Protein AF-A0A158CU06-F1 (afdb_monomer_lite)

Secondary structure (DSSP, 8-state):
--HHHHHTTSS--S------S---------TTTTT-HHHHHHHHHHHHHHHHHT--

Foldseek 3Di:
DCVVCVVVVVDDDPDPDDDDDPDDPDDDDPPVCPPPPVVVVVVVVVVVVVVVVPDD

pLDDT: mean 70.65, std 14.73, range [49.66, 95.12]

Radius of gyration: 15.0 Å; chains: 1; bounding box: 28×19×41 Å

Organism: NCBI:txid1777143

Structure (mmCIF, N/CA/C/O backbone):
data_AF-A0A158CU06-F1
#
_entry.id   AF-A0A158CU06-F1
#
loop_
_atom_site.group_PDB
_atom_site.id
_atom_site.type_symbol
_atom_site.label_atom_id
_atom_site.label_alt_id
_atom_site.label_comp_id
_atom_site.label_asym_id
_atom_site.label_entity_id
_atom_site.label_seq_id
_atom_site.pdbx_PDB_ins_code
_atom_site.Cartn_x
_atom_site.Cartn_y
_atom_site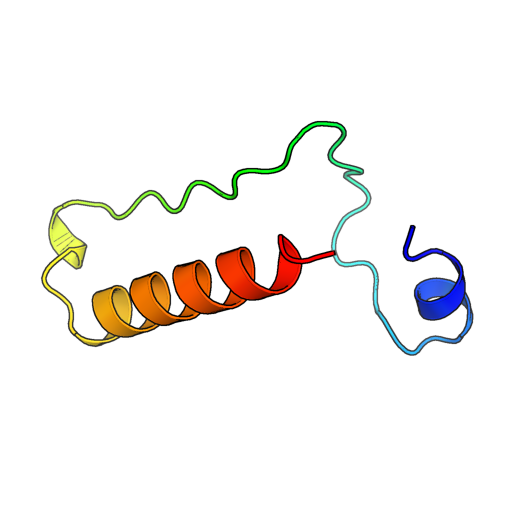.Cartn_z
_atom_site.occupancy
_atom_site.B_iso_or_equiv
_atom_site.auth_seq_id
_atom_site.auth_comp_id
_atom_site.auth_asym_id
_atom_site.auth_atom_id
_atom_site.pdbx_PDB_model_num
ATOM 1 N N . MET A 1 1 ? 9.782 2.368 -16.402 1.00 51.84 1 MET A N 1
ATOM 2 C CA . MET A 1 1 ? 9.443 2.492 -17.832 1.00 51.84 1 MET A CA 1
ATOM 3 C C . MET A 1 1 ? 8.528 1.320 -18.136 1.00 51.84 1 MET A C 1
ATOM 5 O O . MET A 1 1 ? 8.992 0.204 -17.999 1.00 51.84 1 MET A O 1
ATOM 9 N N . ILE A 1 2 ? 7.238 1.577 -18.363 1.00 58.00 2 ILE A N 1
ATOM 10 C CA . ILE A 1 2 ? 6.168 0.566 -18.559 1.00 58.00 2 ILE A CA 1
ATOM 11 C C . ILE A 1 2 ? 5.504 0.727 -19.939 1.00 58.00 2 ILE A C 1
ATOM 13 O O . ILE A 1 2 ? 4.329 0.425 -20.135 1.00 58.00 2 ILE A O 1
ATOM 17 N N . ALA A 1 3 ? 6.220 1.381 -20.858 1.00 61.53 3 ALA A N 1
ATOM 18 C CA . ALA A 1 3 ? 5.660 1.872 -22.110 1.00 61.53 3 ALA A CA 1
ATOM 19 C C . ALA A 1 3 ? 5.308 0.723 -23.065 1.00 61.53 3 ALA A C 1
ATOM 21 O O . ALA A 1 3 ? 4.300 0.807 -23.765 1.00 61.53 3 ALA A O 1
ATOM 22 N N . ASP A 1 4 ? 6.095 -0.351 -23.039 1.00 60.12 4 ASP A N 1
ATOM 23 C CA . ASP A 1 4 ? 5.925 -1.490 -23.936 1.00 60.12 4 ASP A CA 1
ATOM 24 C C . ASP A 1 4 ? 4.734 -2.362 -23.489 1.00 60.12 4 ASP A C 1
ATOM 26 O O . ASP A 1 4 ? 3.894 -2.737 -24.303 1.00 60.12 4 ASP A O 1
ATOM 30 N N . GLU A 1 5 ? 4.548 -2.573 -22.180 1.00 60.88 5 GLU A N 1
ATOM 31 C CA . GLU A 1 5 ? 3.431 -3.363 -21.637 1.00 60.88 5 GLU A CA 1
ATOM 32 C C . GLU A 1 5 ? 2.062 -2.664 -21.751 1.00 60.88 5 GLU A C 1
ATOM 34 O O . GLU A 1 5 ? 1.018 -3.322 -21.812 1.00 60.88 5 GLU A O 1
ATOM 39 N N . LEU A 1 6 ? 2.055 -1.327 -21.794 1.00 59.19 6 LEU A N 1
ATOM 40 C CA . LEU A 1 6 ? 0.872 -0.520 -22.115 1.00 59.19 6 LEU A CA 1
ATOM 41 C C . LEU A 1 6 ? 0.506 -0.605 -23.601 1.00 59.19 6 LEU A C 1
ATOM 43 O O . LEU A 1 6 ? -0.677 -0.574 -23.939 1.00 59.19 6 LEU A O 1
ATOM 47 N N . HIS A 1 7 ? 1.502 -0.709 -24.485 1.00 62.81 7 HIS A N 1
ATOM 48 C CA . HIS A 1 7 ? 1.283 -0.805 -25.927 1.00 62.81 7 HIS A CA 1
ATOM 49 C C . HIS A 1 7 ? 0.688 -2.159 -26.330 1.00 62.81 7 HIS A C 1
ATOM 51 O O . HIS A 1 7 ? -0.260 -2.203 -27.114 1.00 62.81 7 HIS A O 1
ATOM 57 N N . ASP A 1 8 ? 1.175 -3.245 -25.726 1.00 69.62 8 ASP A N 1
ATOM 58 C CA . ASP A 1 8 ? 0.729 -4.613 -26.018 1.00 69.62 8 ASP A CA 1
ATOM 59 C C . ASP A 1 8 ? -0.647 -4.959 -25.407 1.00 69.62 8 ASP A C 1
ATOM 61 O O . ASP A 1 8 ? -1.161 -6.065 -25.586 1.00 69.62 8 ASP A O 1
ATOM 65 N N . GLY A 1 9 ? -1.276 -4.022 -24.685 1.00 55.38 9 GLY A N 1
ATOM 66 C CA . GLY A 1 9 ? -2.602 -4.198 -24.082 1.00 55.38 9 GLY A CA 1
ATOM 67 C C . GLY A 1 9 ? -2.625 -5.116 -22.856 1.00 55.38 9 GLY A C 1
ATOM 68 O O . GLY A 1 9 ? -3.701 -5.466 -22.370 1.00 55.38 9 GLY A O 1
ATOM 69 N N . ALA A 1 10 ? -1.454 -5.494 -22.337 1.00 59.38 10 ALA A N 1
ATOM 70 C CA . ALA A 1 10 ? -1.321 -6.287 -21.118 1.00 59.38 10 ALA A CA 1
ATOM 71 C C . ALA A 1 10 ? -1.641 -5.469 -19.852 1.00 59.38 10 ALA A C 1
ATOM 73 O O . ALA A 1 10 ? -2.024 -6.039 -18.829 1.00 59.38 10 ALA A O 1
ATOM 74 N N . LEU A 1 11 ? -1.522 -4.138 -19.924 1.00 54.91 11 LEU A N 1
ATOM 75 C CA . LEU A 1 11 ? -1.829 -3.206 -18.840 1.00 54.91 11 LEU A CA 1
ATOM 76 C C . LEU A 1 11 ? -2.762 -2.087 -19.319 1.00 54.91 11 LEU A C 1
ATOM 78 O O . LEU A 1 11 ? -2.619 -1.558 -20.418 1.00 54.91 11 LEU A O 1
ATOM 82 N N . VAL A 1 12 ? -3.710 -1.695 -18.464 1.00 56.06 12 VAL A N 1
ATOM 83 C CA . VAL A 1 12 ? -4.631 -0.575 -18.713 1.00 56.06 12 VAL A CA 1
ATOM 84 C C . VAL A 1 12 ? -4.214 0.624 -17.870 1.00 56.06 12 VAL A C 1
ATOM 86 O O . VAL A 1 12 ? -4.077 0.525 -16.650 1.00 56.06 12 VAL A O 1
ATOM 89 N N . LEU A 1 13 ? -4.050 1.776 -18.523 1.00 59.81 13 LEU A N 1
ATOM 90 C CA . LEU A 1 13 ? -3.757 3.041 -17.857 1.00 59.81 13 LEU A CA 1
ATOM 91 C C . LEU A 1 13 ? -4.979 3.513 -17.058 1.00 59.81 13 LEU A C 1
ATOM 93 O O . LEU A 1 13 ? -5.990 3.912 -17.631 1.00 59.81 13 LEU A O 1
ATOM 97 N N . LEU A 1 14 ? -4.877 3.497 -15.729 1.00 64.94 14 LEU A N 1
ATOM 98 C CA . LEU A 1 14 ? -5.943 3.973 -14.839 1.00 64.94 14 LEU A CA 1
ATOM 99 C C . LEU A 1 14 ? -5.947 5.503 -14.667 1.00 64.94 14 LEU A C 1
ATOM 101 O O . LEU A 1 14 ? -6.980 6.076 -14.331 1.00 64.94 14 LEU A O 1
ATOM 105 N N . SER A 1 15 ? -4.808 6.172 -14.874 1.00 64.75 15 SER A N 1
ATOM 106 C CA . SER A 1 15 ? -4.659 7.621 -14.697 1.00 64.75 15 SER A CA 1
ATOM 107 C C . SER A 1 15 ? -3.500 8.161 -15.543 1.00 64.75 15 SER A C 1
ATOM 109 O O . SER A 1 15 ? -2.463 7.505 -15.608 1.00 64.75 15 SER A O 1
ATOM 111 N N . PRO A 1 16 ? -3.624 9.357 -16.152 1.00 58.66 16 PRO A N 1
ATOM 112 C CA . PRO A 1 16 ? -2.549 9.982 -16.926 1.00 58.66 16 PRO A CA 1
ATOM 113 C C . PRO A 1 16 ? -1.451 10.609 -16.050 1.00 58.66 16 PRO A C 1
ATOM 115 O O . PRO A 1 16 ? -0.543 11.250 -16.573 1.00 58.66 16 PRO A O 1
ATOM 118 N N . VAL A 1 17 ? -1.549 10.496 -14.722 1.00 64.31 17 VAL A N 1
ATOM 119 C CA . VAL A 1 17 ? -0.581 11.097 -13.801 1.00 64.31 17 VAL A CA 1
ATOM 120 C C . VAL A 1 17 ? 0.698 10.266 -13.785 1.00 64.31 17 VAL A C 1
ATOM 122 O O . VAL A 1 17 ? 0.785 9.234 -13.121 1.00 64.31 17 VAL A O 1
ATOM 125 N N . GLU A 1 18 ? 1.708 10.755 -14.496 1.00 57.22 18 GLU A N 1
ATOM 126 C CA . GLU A 1 18 ? 3.078 10.278 -14.385 1.00 57.22 18 GLU A CA 1
ATOM 127 C C . GLU A 1 18 ? 3.676 10.873 -13.106 1.00 57.22 18 GLU A C 1
ATOM 129 O O . GLU A 1 18 ? 4.024 12.051 -13.027 1.00 57.22 18 GLU A O 1
ATOM 134 N N . SER A 1 19 ? 3.707 10.078 -12.039 1.00 55.94 19 SER A N 1
ATOM 135 C CA . SER A 1 19 ? 4.441 10.469 -10.839 1.00 55.94 19 SER A CA 1
ATOM 136 C C . SER A 1 19 ? 5.918 10.573 -11.246 1.00 55.94 19 SER A C 1
ATOM 138 O O . SER A 1 19 ? 6.367 9.713 -11.994 1.00 55.94 19 SER A O 1
ATOM 140 N N . ILE A 1 20 ? 6.681 11.588 -10.817 1.00 53.41 20 ILE A N 1
ATOM 141 C CA . ILE A 1 20 ? 8.138 11.724 -11.063 1.00 53.41 20 ILE A CA 1
ATOM 142 C C . ILE A 1 20 ? 8.831 11.996 -9.717 1.00 53.41 20 ILE A C 1
ATOM 144 O O . ILE A 1 20 ? 8.733 13.098 -9.184 1.00 53.41 20 ILE A O 1
ATOM 148 N N . GLY A 1 21 ? 9.486 10.989 -9.130 1.00 51.25 21 GLY A N 1
ATOM 149 C CA . GLY A 1 21 ? 10.180 11.081 -7.834 1.00 51.25 21 GLY A CA 1
ATOM 150 C C . GLY A 1 21 ? 10.465 9.702 -7.219 1.00 51.25 21 GLY A C 1
ATOM 151 O O . GLY A 1 21 ? 9.954 8.708 -7.722 1.00 51.25 21 GLY A O 1
ATOM 152 N N . PRO A 1 22 ? 11.278 9.577 -6.153 1.00 51.06 22 PRO A N 1
ATOM 153 C CA . PRO A 1 22 ? 11.497 8.286 -5.502 1.00 51.06 22 PRO A CA 1
ATOM 154 C C . PRO A 1 22 ? 10.201 7.887 -4.784 1.00 51.06 22 PRO A C 1
ATOM 156 O O . PRO A 1 22 ? 9.938 8.360 -3.680 1.00 51.06 22 PRO A O 1
ATOM 159 N N . TYR A 1 23 ? 9.331 7.111 -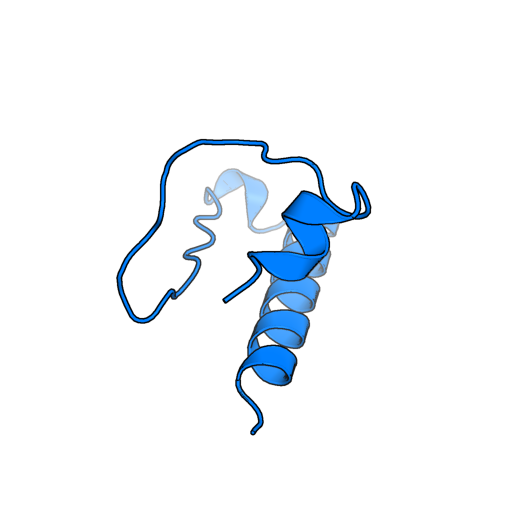5.437 1.00 49.66 23 TYR A N 1
ATOM 160 C CA . TYR A 1 23 ? 7.977 6.867 -4.934 1.00 49.66 23 TYR A CA 1
ATOM 161 C C . TYR A 1 23 ? 8.009 6.031 -3.657 1.00 49.66 23 TYR A C 1
ATOM 163 O O . TYR A 1 23 ? 8.032 4.804 -3.684 1.00 49.66 23 TYR A O 1
ATOM 171 N N . GLY A 1 24 ? 7.955 6.711 -2.517 1.00 54.56 24 GLY A N 1
ATOM 172 C CA . GLY A 1 24 ? 7.347 6.152 -1.326 1.00 54.56 24 GLY A CA 1
ATOM 173 C C . GLY A 1 24 ? 5.839 6.282 -1.482 1.00 54.56 24 GLY A C 1
ATOM 174 O O . GLY A 1 24 ? 5.303 7.382 -1.375 1.00 54.56 24 GLY A O 1
ATOM 175 N N . TYR A 1 25 ? 5.143 5.177 -1.740 1.00 57.06 25 TYR A N 1
ATOM 176 C CA . TYR A 1 25 ? 3.709 5.126 -1.481 1.00 57.06 25 TYR A CA 1
ATOM 177 C C . TYR A 1 25 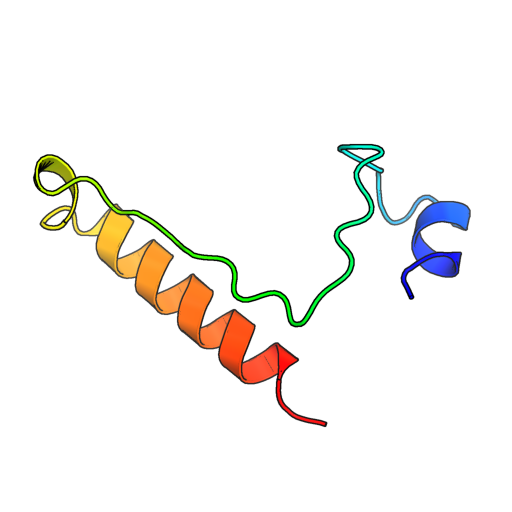? 3.530 5.282 0.031 1.00 57.06 25 TYR A C 1
ATOM 179 O O . TYR A 1 25 ? 3.861 4.368 0.788 1.00 57.06 25 TYR A O 1
ATOM 187 N N . TRP A 1 26 ? 3.067 6.445 0.494 1.00 61.16 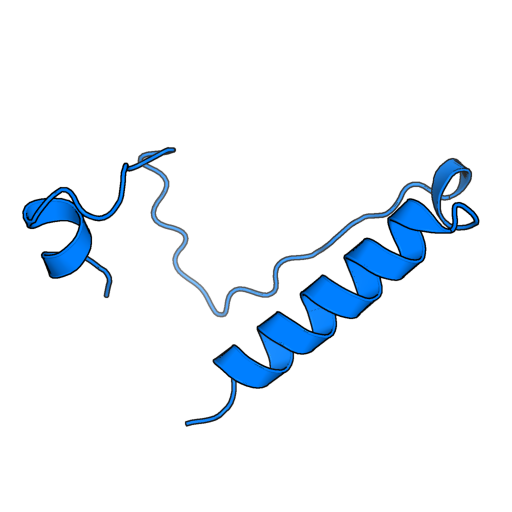26 TRP A N 1
ATOM 188 C CA . TRP A 1 26 ? 2.621 6.554 1.877 1.00 61.16 26 TRP A CA 1
ATOM 189 C C . TRP A 1 26 ? 1.230 5.926 1.962 1.00 61.16 26 TRP A C 1
ATOM 191 O O . TRP A 1 26 ? 0.318 6.271 1.214 1.00 61.16 26 TRP A O 1
ATOM 201 N N . LEU A 1 27 ? 1.075 4.948 2.846 1.00 72.62 27 LEU A N 1
ATOM 202 C CA . LEU A 1 27 ? -0.233 4.443 3.233 1.00 72.62 27 LEU A CA 1
ATOM 203 C C . LEU A 1 27 ? -0.579 5.129 4.552 1.00 72.62 27 LEU A C 1
ATOM 205 O O . LEU A 1 27 ? -0.025 4.769 5.590 1.00 72.62 27 LEU A O 1
ATOM 209 N N . ASP A 1 28 ? -1.442 6.141 4.496 1.00 82.06 28 ASP A N 1
ATOM 210 C CA . ASP A 1 28 ? -1.996 6.749 5.704 1.00 82.06 28 ASP A CA 1
ATOM 211 C C . ASP A 1 28 ? -3.194 5.916 6.170 1.00 82.06 28 ASP A C 1
ATOM 213 O O . ASP A 1 28 ? -4.147 5.691 5.420 1.00 82.06 28 ASP A O 1
ATOM 217 N N . ILE A 1 29 ? -3.119 5.407 7.397 1.00 85.00 29 ILE A N 1
ATOM 218 C CA . ILE A 1 29 ? -4.164 4.587 8.001 1.00 85.00 29 ILE A CA 1
ATOM 219 C C . ILE A 1 29 ? -4.778 5.420 9.110 1.00 85.00 29 ILE A C 1
ATOM 221 O O . ILE A 1 29 ? -4.146 5.651 10.142 1.00 85.00 29 ILE A O 1
ATOM 225 N N . ALA A 1 30 ? -6.030 5.838 8.919 1.00 89.00 30 ALA A N 1
ATOM 226 C CA . ALA A 1 30 ? -6.723 6.591 9.952 1.00 89.00 30 ALA A CA 1
ATOM 227 C C . ALA A 1 30 ? -6.756 5.781 11.270 1.00 89.00 30 ALA A C 1
ATOM 229 O O . ALA A 1 30 ? -6.989 4.567 11.233 1.00 89.00 30 ALA A O 1
ATOM 230 N N . PRO A 1 31 ? -6.573 6.421 12.443 1.00 86.38 31 PRO A N 1
ATOM 231 C CA . PRO A 1 31 ? -6.422 5.719 13.721 1.00 86.38 31 PRO A CA 1
ATOM 232 C C . PRO A 1 31 ? -7.563 4.750 14.051 1.00 86.38 31 PRO A C 1
ATOM 234 O O . PRO A 1 31 ? -7.338 3.713 14.669 1.00 86.38 31 PRO A O 1
ATOM 237 N N . SER A 1 32 ? -8.780 5.050 13.588 1.00 92.75 32 SER A N 1
ATOM 238 C CA . SER A 1 32 ? -9.964 4.198 13.744 1.00 92.75 32 SER A CA 1
ATOM 239 C C . SER A 1 32 ? -9.850 2.835 13.056 1.00 92.75 32 SER A C 1
ATOM 241 O O . SER A 1 32 ? -10.555 1.907 13.436 1.00 92.75 32 SER A O 1
ATOM 243 N N . PHE A 1 33 ? -8.980 2.704 12.052 1.00 88.81 33 PHE A N 1
ATOM 244 C CA . PHE A 1 33 ? -8.797 1.488 11.257 1.00 88.81 33 PHE A CA 1
ATOM 245 C C . PHE A 1 33 ? -7.454 0.794 11.506 1.00 88.81 33 PHE A C 1
ATOM 247 O O . PHE A 1 33 ? -7.256 -0.325 11.037 1.00 88.81 33 PHE A O 1
ATOM 254 N N . ALA A 1 34 ? -6.553 1.403 12.283 1.00 85.06 34 ALA A N 1
ATOM 255 C CA . ALA A 1 34 ? -5.228 0.852 12.576 1.00 85.06 34 ALA A CA 1
ATOM 256 C C . ALA A 1 34 ? -5.272 -0.495 13.325 1.00 85.06 34 ALA A C 1
ATOM 258 O O . ALA A 1 34 ? -4.331 -1.284 13.237 1.00 85.06 34 ALA A O 1
ATOM 259 N N . GLY A 1 35 ? -6.363 -0.768 14.046 1.00 89.19 35 GLY A N 1
ATOM 260 C CA . GLY A 1 35 ? -6.593 -2.033 14.751 1.00 89.19 35 GLY A CA 1
ATOM 261 C C . GLY A 1 35 ? -7.330 -3.105 13.943 1.00 89.19 35 GLY A C 1
ATOM 262 O O . GLY A 1 35 ? -7.606 -4.162 14.493 1.00 89.19 35 GLY A O 1
ATOM 263 N N . SER A 1 36 ? -7.702 -2.846 12.684 1.00 95.12 36 SER A N 1
ATOM 264 C CA . SER A 1 36 ? -8.413 -3.829 11.857 1.00 95.12 36 SER A CA 1
ATOM 265 C C . SER A 1 36 ? -7.442 -4.844 11.261 1.00 95.12 36 SER A C 1
ATOM 267 O O . SER A 1 36 ? -6.528 -4.457 10.531 1.00 95.12 36 SER A O 1
ATOM 269 N N . ASP A 1 37 ? -7.690 -6.137 11.477 1.00 93.06 37 ASP A N 1
ATOM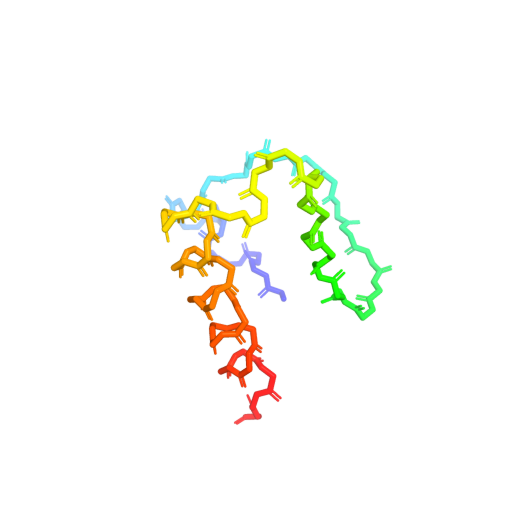 270 C CA . ASP A 1 37 ? -6.839 -7.231 10.982 1.00 93.06 37 ASP A CA 1
ATOM 271 C C . ASP A 1 37 ? -6.605 -7.155 9.466 1.00 93.06 37 ASP A C 1
ATOM 273 O O . ASP A 1 37 ? -5.482 -7.297 8.986 1.00 93.06 37 ASP A O 1
ATOM 277 N N . SER A 1 38 ? -7.653 -6.853 8.695 1.00 91.31 38 SER A N 1
ATOM 278 C CA . SER A 1 38 ? -7.567 -6.705 7.236 1.00 91.31 38 SER A CA 1
ATOM 279 C C . SER A 1 38 ? -6.663 -5.549 6.802 1.00 91.31 38 SER A C 1
ATOM 281 O O . SER A 1 38 ? -5.952 -5.652 5.804 1.00 91.31 38 SER A O 1
ATOM 283 N N . VAL A 1 39 ? -6.669 -4.454 7.563 1.00 90.19 39 VAL A N 1
ATOM 284 C CA . VAL A 1 39 ? -5.877 -3.253 7.283 1.00 90.19 39 VAL A CA 1
ATOM 285 C C . VAL A 1 39 ? -4.416 -3.504 7.630 1.00 90.19 39 VAL A C 1
ATOM 287 O O . VAL A 1 39 ? -3.533 -3.130 6.862 1.00 90.19 39 VAL A O 1
ATOM 290 N N . GLN A 1 40 ? -4.158 -4.188 8.745 1.00 91.19 40 GLN A N 1
ATOM 291 C CA . GLN A 1 40 ? -2.810 -4.596 9.124 1.00 91.19 40 GLN A CA 1
ATOM 292 C C . GLN A 1 40 ? -2.211 -5.572 8.108 1.00 91.19 40 GLN A C 1
ATOM 294 O O . GLN A 1 40 ? -1.113 -5.320 7.614 1.00 91.19 40 GLN A O 1
ATOM 299 N N . ALA A 1 41 ? -2.957 -6.613 7.725 1.00 91.56 41 ALA A N 1
ATOM 300 C CA . ALA A 1 41 ? -2.520 -7.592 6.732 1.00 91.56 41 ALA A CA 1
ATOM 301 C C . ALA A 1 41 ? -2.209 -6.939 5.375 1.00 91.56 41 ALA A C 1
ATOM 303 O O . ALA A 1 41 ? -1.184 -7.229 4.758 1.00 91.56 41 ALA A O 1
ATOM 304 N N . PHE A 1 42 ? -3.059 -6.010 4.927 1.00 87.62 42 PHE A N 1
ATOM 305 C CA . PHE A 1 42 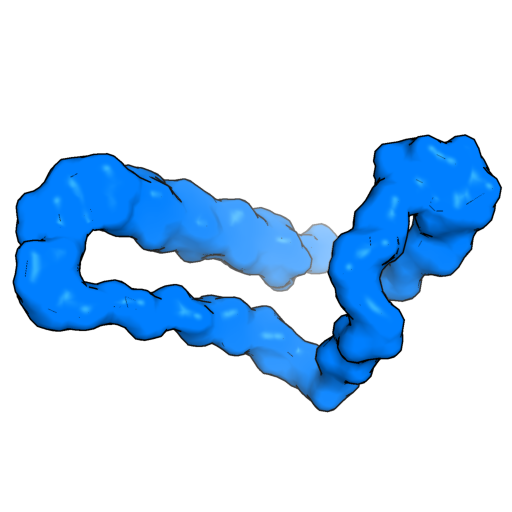? -2.826 -5.267 3.691 1.00 87.62 42 PHE A CA 1
ATOM 306 C C . PHE A 1 42 ? -1.586 -4.368 3.775 1.00 87.62 42 PHE A C 1
ATOM 308 O O . PHE A 1 42 ? -0.762 -4.361 2.861 1.00 87.62 42 PHE A O 1
ATOM 315 N N . ALA A 1 43 ? -1.422 -3.632 4.879 1.00 87.00 43 ALA A N 1
ATOM 316 C CA . ALA A 1 43 ? -0.271 -2.759 5.083 1.00 87.00 43 ALA A CA 1
ATOM 317 C C . ALA A 1 43 ? 1.048 -3.544 5.147 1.00 87.00 43 ALA A C 1
ATOM 319 O O . ALA A 1 43 ? 2.072 -3.082 4.647 1.00 87.00 43 ALA A O 1
ATOM 320 N N . GLU A 1 44 ? 1.037 -4.728 5.759 1.00 88.31 44 GLU A N 1
ATOM 321 C CA . GLU A 1 44 ? 2.193 -5.619 5.816 1.00 88.31 44 GLU A CA 1
ATOM 322 C C . GLU A 1 44 ? 2.548 -6.185 4.438 1.00 88.31 44 GLU A C 1
ATOM 324 O O . GLU A 1 44 ? 3.702 -6.081 4.013 1.00 88.31 44 GLU A O 1
ATOM 329 N N . TRP A 1 45 ? 1.557 -6.692 3.700 1.00 89.12 45 TRP A N 1
ATOM 330 C CA . TRP A 1 45 ? 1.749 -7.155 2.327 1.00 89.12 45 TRP A CA 1
ATOM 331 C C . TRP A 1 45 ? 2.326 -6.053 1.429 1.00 89.12 45 TRP A C 1
ATOM 333 O O . TRP A 1 45 ? 3.335 -6.272 0.761 1.00 89.12 45 TRP A O 1
ATOM 343 N N . LEU A 1 46 ? 1.763 -4.842 1.478 1.00 82.00 46 LEU A N 1
ATOM 344 C CA . LEU A 1 46 ? 2.212 -3.719 0.652 1.00 82.00 46 LEU A CA 1
ATOM 345 C C . LEU A 1 46 ? 3.676 -3.341 0.936 1.00 82.00 46 LEU A C 1
ATOM 347 O O . LEU A 1 46 ? 4.440 -3.072 0.008 1.00 82.00 46 LEU A O 1
ATOM 351 N N . ARG A 1 47 ? 4.098 -3.363 2.210 1.00 82.62 47 ARG A N 1
ATOM 352 C CA . ARG A 1 47 ? 5.507 -3.143 2.580 1.00 82.62 47 ARG A CA 1
ATOM 353 C C . ARG A 1 47 ? 6.417 -4.251 2.053 1.00 82.62 47 ARG A C 1
ATOM 355 O O . ARG A 1 47 ? 7.523 -3.951 1.607 1.00 82.62 47 ARG A O 1
ATOM 362 N N . SER A 1 48 ? 5.966 -5.507 2.089 1.00 79.75 48 SER A N 1
ATOM 363 C CA . SER A 1 48 ? 6.718 -6.641 1.538 1.00 79.75 48 SER A CA 1
ATOM 364 C C . SER A 1 48 ? 6.930 -6.496 0.031 1.00 79.75 48 SER A C 1
ATOM 366 O O . SER A 1 48 ? 8.055 -6.635 -0.444 1.00 79.75 48 SER A O 1
ATOM 368 N N . GLU A 1 49 ? 5.884 -6.145 -0.718 1.00 79.50 49 GLU A N 1
ATOM 369 C CA . GLU A 1 49 ? 5.979 -5.936 -2.167 1.00 79.50 49 GLU A CA 1
ATOM 370 C C . GLU A 1 49 ? 6.875 -4.741 -2.520 1.00 79.50 49 GLU A C 1
ATOM 372 O O . GLU A 1 49 ? 7.730 -4.848 -3.400 1.00 79.50 49 GLU A O 1
ATOM 377 N N . GLY A 1 50 ? 6.776 -3.637 -1.770 1.00 72.00 50 GLY A N 1
ATOM 378 C CA . GLY A 1 50 ? 7.679 -2.494 -1.928 1.00 72.00 50 GLY A CA 1
ATOM 379 C C . GLY A 1 50 ? 9.152 -2.855 -1.693 1.00 72.00 50 GLY A C 1
ATOM 380 O O . GLY A 1 50 ? 10.025 -2.418 -2.439 1.00 72.00 50 GLY A O 1
ATOM 381 N N . ALA A 1 51 ? 9.439 -3.703 -0.701 1.00 72.69 51 ALA A N 1
ATOM 382 C CA . ALA A 1 51 ? 10.797 -4.168 -0.416 1.00 72.69 51 ALA A CA 1
ATOM 383 C C . ALA A 1 51 ? 11.355 -5.125 -1.486 1.00 72.69 51 ALA A C 1
ATOM 385 O O . ALA A 1 51 ? 12.571 -5.177 -1.678 1.00 72.69 51 ALA A O 1
ATOM 386 N N . LYS A 1 52 ? 10.496 -5.879 -2.185 1.00 70.31 52 LYS A N 1
ATOM 387 C CA . LYS A 1 52 ? 10.892 -6.714 -3.333 1.00 70.31 52 LYS A CA 1
ATOM 388 C C . LYS A 1 52 ? 11.211 -5.859 -4.558 1.00 70.31 52 LYS A C 1
ATOM 390 O O . LYS A 1 52 ? 12.223 -6.088 -5.203 1.00 70.31 52 LYS A O 1
ATOM 395 N N . ALA A 1 53 ? 10.387 -4.849 -4.839 1.00 62.78 53 ALA A N 1
ATOM 396 C CA . ALA A 1 53 ? 10.574 -3.946 -5.976 1.00 62.78 53 ALA A CA 1
ATOM 397 C C . ALA A 1 53 ? 11.804 -3.024 -5.845 1.00 62.78 53 ALA A C 1
ATOM 399 O O . ALA A 1 53 ? 12.272 -2.481 -6.841 1.00 62.78 53 ALA A O 1
ATOM 400 N N . ALA A 1 54 ? 12.322 -2.837 -4.626 1.00 60.09 54 ALA A N 1
ATOM 401 C CA . ALA A 1 54 ? 13.524 -2.049 -4.348 1.00 60.09 54 ALA A CA 1
ATOM 402 C C . ALA A 1 54 ? 14.842 -2.850 -4.435 1.00 60.09 54 ALA A C 1
ATOM 404 O O . ALA A 1 54 ? 15.912 -2.276 -4.223 1.00 60.09 54 ALA A O 1
ATOM 405 N N . GLN A 1 55 ? 14.785 -4.160 -4.705 1.00 50.75 55 GLN A N 1
ATOM 406 C CA . GLN A 1 55 ? 15.971 -4.991 -4.937 1.00 50.75 55 GLN A CA 1
ATOM 407 C C . GLN A 1 55 ? 16.365 -4.926 -6.427 1.00 50.75 55 GLN A C 1
ATOM 409 O O . GLN A 1 55 ? 15.468 -4.956 -7.269 1.00 50.75 55 GLN A O 1
ATOM 414 N N . PRO A 1 56 ? 17.665 -4.773 -6.748 1.00 54.91 56 PRO A N 1
ATOM 415 C CA . PRO A 1 56 ? 18.155 -4.601 -8.119 1.00 54.91 56 PRO A CA 1
ATOM 416 C C . PRO A 1 56 ? 18.015 -5.854 -8.990 1.00 54.91 56 PRO A C 1
ATOM 418 O O . PRO A 1 56 ? 18.077 -6.978 -8.438 1.00 54.91 56 PRO A O 1
#

Sequence (56 aa):
MIADELHDGALVLLSPVESIGPYGYWLDIAPSFAGSDSVQAFAEWLRSEGAKAAQP